Protein AF-A0A1L7CWW8-F1 (afdb_monomer_lite)

Structure (mmCIF, N/CA/C/O backbone):
data_AF-A0A1L7CWW8-F1
#
_entry.id   AF-A0A1L7CWW8-F1
#
loop_
_atom_site.group_PDB
_atom_site.id
_atom_site.type_symbol
_atom_site.label_atom_id
_atom_site.label_alt_id
_atom_site.label_comp_id
_atom_site.label_asym_id
_atom_site.label_entity_id
_atom_site.label_seq_id
_atom_site.pdbx_PDB_ins_code
_atom_site.Cartn_x
_atom_site.Cartn_y
_atom_site.Cartn_z
_atom_site.occupancy
_atom_site.B_iso_or_equiv
_atom_site.auth_seq_id
_atom_site.auth_comp_id
_atom_site.auth_asym_id
_atom_site.auth_atom_id
_atom_site.pdbx_PDB_model_num
ATOM 1 N N . MET A 1 1 ? 17.559 -1.403 -44.575 1.00 41.47 1 MET A N 1
ATOM 2 C CA . MET A 1 1 ? 18.311 -1.985 -43.442 1.00 41.47 1 MET A CA 1
ATOM 3 C C . MET A 1 1 ? 17.628 -1.542 -42.156 1.00 41.47 1 MET A C 1
ATOM 5 O O . MET A 1 1 ? 17.756 -0.383 -41.782 1.00 41.47 1 MET A O 1
ATOM 9 N N . SER A 1 2 ? 16.806 -2.405 -41.557 1.00 43.34 2 SER A N 1
ATOM 10 C CA . SER A 1 2 ? 16.056 -2.077 -40.338 1.00 43.34 2 SER A CA 1
ATOM 11 C C . SER A 1 2 ? 16.981 -2.162 -39.127 1.00 43.34 2 SER A C 1
ATOM 13 O O . SER A 1 2 ? 17.430 -3.242 -38.759 1.00 43.34 2 SER A O 1
ATOM 15 N N . ASN A 1 3 ? 17.284 -1.009 -38.532 1.00 44.66 3 ASN A N 1
ATOM 16 C CA . ASN A 1 3 ? 18.015 -0.890 -37.273 1.00 44.66 3 ASN A CA 1
ATOM 17 C C . ASN A 1 3 ? 17.054 -1.222 -36.116 1.00 44.66 3 ASN A C 1
ATOM 19 O O . ASN A 1 3 ? 16.516 -0.328 -35.459 1.00 44.66 3 ASN A O 1
ATOM 23 N N . GLU A 1 4 ? 16.778 -2.507 -35.890 1.00 44.97 4 GLU A N 1
ATOM 24 C CA . GLU A 1 4 ? 16.086 -2.940 -34.675 1.00 44.97 4 GLU A CA 1
ATOM 25 C C . GLU A 1 4 ? 17.045 -2.776 -33.495 1.00 44.97 4 GLU A C 1
ATOM 27 O O . GLU A 1 4 ? 17.948 -3.581 -33.273 1.00 44.97 4 GLU A O 1
ATOM 32 N N . ARG A 1 5 ? 16.878 -1.689 -32.732 1.00 51.41 5 ARG A N 1
ATOM 33 C CA . ARG A 1 5 ? 17.533 -1.579 -31.427 1.00 51.41 5 ARG A CA 1
ATOM 34 C C . ARG A 1 5 ? 17.053 -2.759 -30.577 1.00 51.41 5 ARG A C 1
ATOM 36 O O . ARG A 1 5 ? 15.836 -2.928 -30.458 1.00 51.41 5 ARG A O 1
ATOM 43 N N . PRO A 1 6 ? 17.954 -3.552 -29.976 1.00 50.34 6 PRO A N 1
ATOM 44 C CA . PRO A 1 6 ? 17.538 -4.638 -29.109 1.00 50.34 6 PRO A CA 1
ATOM 45 C C . PRO A 1 6 ? 16.691 -4.063 -27.973 1.00 50.34 6 PRO A C 1
ATOM 47 O O . PRO A 1 6 ? 17.094 -3.110 -27.303 1.00 50.34 6 PRO A O 1
A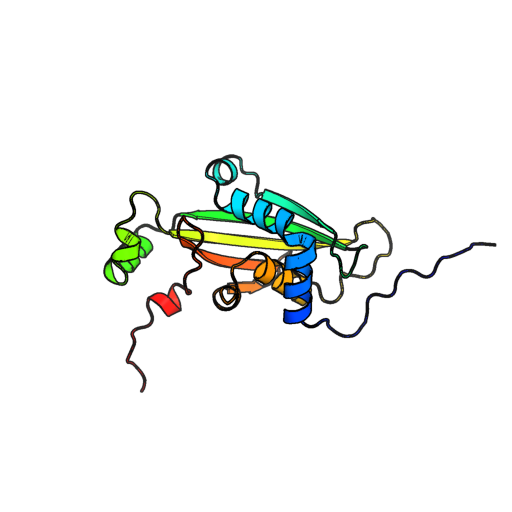TOM 50 N N . LEU A 1 7 ? 15.490 -4.620 -27.798 1.00 53.62 7 LEU A N 1
ATOM 51 C CA . LEU A 1 7 ? 14.619 -4.281 -26.678 1.00 53.62 7 LEU A CA 1
ATOM 52 C C . LEU A 1 7 ? 15.410 -4.461 -25.371 1.00 53.62 7 LEU A C 1
ATOM 54 O O . LEU A 1 7 ? 16.118 -5.468 -25.238 1.00 53.62 7 LEU A O 1
ATOM 58 N N . PRO A 1 8 ? 15.316 -3.519 -24.415 1.00 52.84 8 PRO A N 1
ATOM 59 C CA . PRO A 1 8 ? 15.970 -3.672 -23.124 1.00 52.84 8 PRO A CA 1
ATOM 60 C C . PRO A 1 8 ? 15.521 -4.994 -22.492 1.00 52.84 8 PRO A C 1
ATOM 62 O O . PRO A 1 8 ? 14.328 -5.268 -22.346 1.00 52.84 8 PRO A O 1
ATOM 65 N N . ARG A 1 9 ? 16.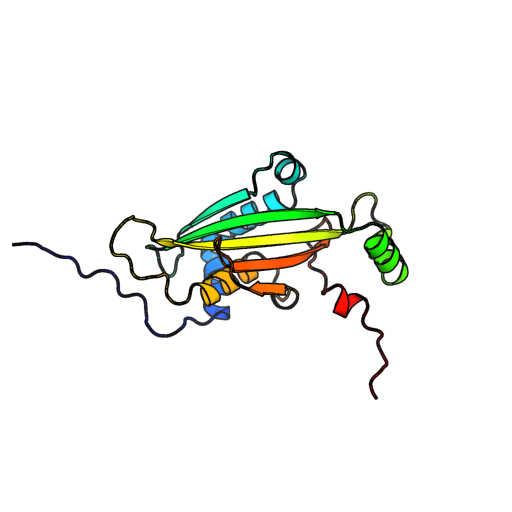491 -5.864 -22.193 1.00 58.50 9 ARG A N 1
ATOM 66 C CA . ARG A 1 9 ? 16.238 -7.160 -21.563 1.00 58.50 9 ARG A CA 1
ATOM 67 C C . ARG A 1 9 ? 15.976 -6.921 -20.083 1.00 58.50 9 ARG A C 1
ATOM 69 O O . ARG A 1 9 ? 16.901 -6.594 -19.348 1.00 58.50 9 ARG A O 1
ATOM 76 N N . ILE A 1 10 ? 14.734 -7.128 -19.653 1.00 59.38 10 ILE A N 1
ATOM 77 C CA . ILE A 1 10 ? 14.405 -7.211 -18.228 1.00 59.38 10 ILE A CA 1
ATOM 78 C C . ILE A 1 10 ? 15.258 -8.341 -17.622 1.00 59.38 10 ILE A C 1
ATOM 80 O O . ILE A 1 10 ? 15.245 -9.452 -18.172 1.00 59.38 10 ILE A O 1
ATOM 84 N N . PRO A 1 11 ? 16.016 -8.095 -16.536 1.00 60.50 11 PRO A N 1
ATOM 85 C CA . PRO A 1 11 ? 16.805 -9.138 -15.892 1.00 60.50 11 PRO A CA 1
ATOM 86 C C . PRO A 1 11 ? 15.905 -10.312 -15.480 1.00 60.50 11 PRO A C 1
ATOM 88 O O . PRO A 1 11 ? 14.827 -10.130 -14.912 1.00 60.50 11 PRO A O 1
ATOM 91 N N . ARG A 1 12 ? 16.341 -11.534 -15.819 1.00 63.16 12 ARG A N 1
ATOM 92 C CA . ARG A 1 12 ? 15.603 -12.777 -15.530 1.00 63.16 12 ARG A CA 1
ATOM 93 C C . ARG A 1 12 ? 15.674 -13.181 -14.059 1.00 63.16 12 ARG A C 1
ATOM 95 O O . ARG A 1 12 ? 14.802 -13.909 -13.603 1.00 63.16 12 ARG A O 1
ATOM 102 N N . THR A 1 13 ? 16.690 -12.719 -13.336 1.00 71.69 13 THR A N 1
ATOM 103 C CA . THR A 1 13 ? 16.811 -12.936 -11.894 1.00 71.69 13 THR A CA 1
ATOM 104 C C . THR A 1 13 ? 15.780 -12.070 -11.168 1.00 71.69 13 THR A C 1
ATOM 106 O O . THR A 1 13 ? 15.658 -10.888 -11.509 1.00 71.69 13 THR A O 1
ATOM 109 N N . PRO A 1 14 ? 15.028 -12.623 -10.200 1.00 76.69 14 PRO A N 1
ATOM 110 C CA . PRO A 1 14 ? 14.133 -11.822 -9.383 1.00 76.69 14 PRO A CA 1
ATOM 111 C C . PRO A 1 14 ? 14.945 -10.749 -8.650 1.00 76.69 14 PRO A C 1
ATOM 113 O O . PRO A 1 14 ? 15.954 -11.083 -8.028 1.00 76.69 14 PRO A O 1
ATOM 116 N N . PRO A 1 15 ? 14.550 -9.470 -8.744 1.00 82.69 15 PRO A N 1
ATOM 117 C CA . PRO A 1 15 ? 15.188 -8.428 -7.960 1.00 82.69 15 PRO A CA 1
ATOM 118 C C . PRO A 1 15 ? 14.889 -8.646 -6.475 1.00 82.69 15 PRO A C 1
ATOM 120 O O . PRO A 1 15 ? 13.826 -9.164 -6.121 1.00 82.69 15 PRO A O 1
ATOM 123 N N . ASP A 1 16 ? 15.815 -8.238 -5.615 1.00 90.38 16 ASP A N 1
ATOM 124 C CA . ASP A 1 16 ? 15.590 -8.265 -4.178 1.00 90.38 16 ASP A CA 1
ATOM 125 C C . ASP A 1 16 ? 14.566 -7.190 -3.766 1.00 90.38 16 ASP A C 1
ATOM 127 O O . ASP A 1 16 ? 14.561 -6.065 -4.279 1.00 90.38 16 ASP A O 1
ATOM 131 N N . VAL A 1 17 ? 13.651 -7.549 -2.860 1.00 90.50 17 VAL A N 1
ATOM 132 C CA . VAL A 1 17 ? 12.572 -6.649 -2.425 1.00 90.50 17 VAL A CA 1
ATOM 133 C C . VAL A 1 17 ? 13.130 -5.489 -1.601 1.00 90.50 17 VAL A C 1
ATOM 135 O O . VAL A 1 17 ? 12.631 -4.371 -1.740 1.00 90.50 17 VAL A O 1
ATOM 138 N N . ALA A 1 18 ? 14.133 -5.720 -0.751 1.00 91.00 18 ALA A N 1
ATOM 139 C CA . ALA A 1 18 ? 14.705 -4.685 0.104 1.00 91.00 18 ALA A CA 1
ATOM 140 C C . ALA A 1 18 ? 15.522 -3.680 -0.719 1.00 91.00 18 ALA A C 1
ATOM 142 O O . ALA A 1 18 ? 15.365 -2.468 -0.529 1.00 91.00 18 ALA A O 1
ATOM 143 N N . ASP A 1 19 ? 16.291 -4.163 -1.695 1.00 94.06 19 ASP A N 1
ATOM 144 C CA . ASP A 1 19 ? 17.017 -3.310 -2.641 1.00 94.06 19 ASP A CA 1
ATOM 145 C C . ASP A 1 19 ? 16.054 -2.437 -3.455 1.00 94.06 19 ASP A C 1
ATOM 147 O O . ASP A 1 19 ? 16.208 -1.213 -3.518 1.00 94.06 19 ASP A O 1
ATOM 151 N N . LEU A 1 20 ? 14.996 -3.032 -4.025 1.00 94.62 20 LEU A N 1
ATOM 152 C CA . LEU A 1 20 ? 13.975 -2.269 -4.750 1.00 94.62 20 LEU A CA 1
ATOM 153 C C . LEU A 1 20 ? 13.234 -1.278 -3.854 1.00 94.62 20 LEU A C 1
ATOM 155 O O . LEU A 1 20 ? 12.940 -0.168 -4.289 1.00 94.62 20 LEU A O 1
ATOM 159 N N . THR A 1 21 ? 12.935 -1.655 -2.611 1.00 95.44 21 THR A N 1
ATOM 160 C CA . THR A 1 21 ? 12.269 -0.768 -1.648 1.00 95.44 21 THR A CA 1
ATOM 161 C C . THR A 1 21 ? 13.121 0.466 -1.378 1.00 95.44 21 THR A C 1
ATOM 163 O O . THR A 1 21 ? 12.607 1.584 -1.412 1.00 95.44 21 THR A O 1
ATOM 166 N N . SER A 1 22 ? 14.421 0.275 -1.143 1.00 94.75 22 SER A N 1
ATOM 167 C CA . SER A 1 22 ? 15.369 1.371 -0.921 1.00 94.75 22 SER A CA 1
ATOM 168 C C . SER A 1 22 ? 15.435 2.291 -2.138 1.00 94.75 22 SER A C 1
ATOM 170 O O . SER A 1 22 ? 15.248 3.500 -2.009 1.00 94.75 22 SER A O 1
ATOM 172 N N . ARG A 1 23 ? 15.562 1.706 -3.332 1.00 95.44 23 ARG A N 1
ATOM 173 C CA . ARG A 1 23 ? 15.596 2.450 -4.592 1.00 95.44 23 ARG A CA 1
ATOM 174 C C . ARG A 1 23 ? 14.316 3.246 -4.856 1.00 95.44 23 ARG A C 1
ATOM 176 O O . ARG A 1 23 ? 14.370 4.404 -5.254 1.00 95.44 23 ARG A O 1
ATOM 183 N N . TYR A 1 24 ? 13.146 2.657 -4.616 1.00 95.94 24 TYR A N 1
ATOM 184 C CA . TYR A 1 24 ? 11.868 3.350 -4.795 1.00 95.94 24 TYR A CA 1
ATOM 185 C C . TYR A 1 24 ? 11.656 4.461 -3.765 1.00 95.94 24 TYR A C 1
ATOM 187 O O . TYR A 1 24 ? 11.050 5.474 -4.100 1.00 95.94 24 TYR A O 1
ATOM 195 N N . ARG A 1 25 ? 12.164 4.325 -2.534 1.00 94.88 25 ARG A N 1
ATOM 196 C CA . ARG A 1 25 ? 12.141 5.430 -1.561 1.00 94.88 25 ARG A CA 1
ATOM 197 C C . ARG A 1 25 ? 12.978 6.613 -2.025 1.00 94.88 25 ARG A C 1
ATOM 199 O O . ARG A 1 25 ? 12.533 7.747 -1.885 1.00 94.88 25 ARG A O 1
ATOM 206 N N . GLU A 1 26 ? 14.159 6.344 -2.567 1.00 95.94 26 GLU A N 1
ATOM 207 C CA . GLU A 1 26 ? 15.073 7.377 -3.049 1.00 95.94 26 GLU A CA 1
ATOM 208 C C . GLU A 1 26 ? 14.523 8.079 -4.297 1.00 95.94 26 GLU A C 1
ATOM 210 O O . GLU A 1 26 ? 14.406 9.301 -4.324 1.00 95.94 26 GLU A O 1
ATOM 215 N N . GLU A 1 27 ? 14.118 7.310 -5.308 1.00 96.50 27 GLU A N 1
ATOM 216 C CA . GLU A 1 27 ? 13.772 7.860 -6.622 1.00 96.50 27 GLU A CA 1
ATOM 217 C C . GLU A 1 27 ? 12.289 8.245 -6.764 1.00 96.50 27 GLU A C 1
ATOM 219 O O . GLU A 1 27 ? 11.963 9.136 -7.545 1.00 96.50 27 GLU A O 1
ATOM 224 N N . LEU A 1 28 ? 11.377 7.604 -6.020 1.00 94.62 28 LEU A N 1
ATOM 225 C CA . LEU A 1 28 ? 9.924 7.848 -6.089 1.00 94.62 28 LEU A CA 1
ATOM 226 C C . LEU A 1 28 ? 9.344 8.419 -4.786 1.00 94.62 28 LEU A C 1
ATOM 228 O O . LEU A 1 28 ? 8.125 8.560 -4.670 1.00 94.62 28 LEU A O 1
ATOM 232 N N . GLY A 1 29 ? 10.177 8.740 -3.791 1.00 90.75 29 GLY A N 1
ATOM 233 C CA . GLY A 1 29 ? 9.727 9.089 -2.441 1.00 90.75 29 GLY A CA 1
ATOM 234 C C . GLY A 1 29 ? 8.698 10.220 -2.399 1.00 90.75 29 GLY A C 1
ATOM 235 O O . GLY A 1 29 ? 7.706 10.123 -1.676 1.00 90.75 29 GLY A O 1
ATOM 236 N N . HIS A 1 30 ? 8.877 11.261 -3.218 1.00 89.69 30 HIS A N 1
ATOM 237 C CA . HIS A 1 30 ? 7.930 12.376 -3.289 1.00 89.69 30 HIS A CA 1
ATOM 238 C C . HIS A 1 30 ? 6.569 11.954 -3.864 1.00 89.69 30 HIS A C 1
ATOM 240 O O . HIS A 1 30 ? 5.526 12.250 -3.276 1.00 89.69 30 HIS A O 1
ATOM 246 N N . ASP A 1 31 ? 6.567 11.208 -4.970 1.00 89.75 31 ASP A N 1
ATOM 247 C CA . ASP A 1 31 ? 5.337 10.739 -5.610 1.00 89.75 31 ASP A CA 1
ATOM 248 C C . ASP A 1 31 ? 4.581 9.733 -4.729 1.00 89.75 31 ASP A C 1
ATOM 250 O O . ASP A 1 31 ? 3.350 9.773 -4.625 1.00 89.75 31 ASP A O 1
ATOM 254 N N . LEU A 1 32 ? 5.313 8.854 -4.040 1.00 89.94 32 LEU A N 1
ATOM 255 C CA . LEU A 1 32 ? 4.749 7.914 -3.073 1.00 89.94 32 LEU A CA 1
ATOM 256 C C . LEU A 1 32 ? 4.179 8.643 -1.850 1.00 89.94 32 LEU A C 1
ATOM 258 O O . LEU A 1 32 ? 3.079 8.311 -1.401 1.00 89.94 32 LEU A O 1
ATOM 262 N N . ALA A 1 33 ? 4.862 9.672 -1.342 1.00 86.25 33 ALA A N 1
ATOM 263 C CA . ALA A 1 33 ? 4.352 10.504 -0.256 1.00 86.25 33 ALA A CA 1
ATOM 264 C C . ALA A 1 33 ? 3.072 11.250 -0.662 1.00 86.25 33 ALA A C 1
ATOM 266 O O . ALA A 1 33 ? 2.131 11.341 0.135 1.00 86.25 33 ALA A O 1
ATOM 267 N N . LEU A 1 34 ? 2.993 11.734 -1.905 1.00 83.62 34 LEU A N 1
ATOM 268 C CA . LEU A 1 34 ? 1.787 12.345 -2.458 1.00 83.62 34 LEU A CA 1
ATOM 269 C C . LEU A 1 34 ? 0.636 11.331 -2.543 1.00 83.62 34 LEU A C 1
ATOM 271 O O . LEU A 1 34 ? -0.457 11.605 -2.038 1.00 83.62 34 LEU A O 1
ATOM 275 N N . ALA A 1 35 ? 0.880 10.142 -3.104 1.00 83.12 35 ALA A N 1
ATOM 276 C CA . ALA A 1 35 ? -0.116 9.072 -3.187 1.00 83.12 35 ALA A CA 1
ATOM 277 C C . ALA A 1 35 ? -0.625 8.653 -1.792 1.00 83.12 35 ALA A C 1
ATOM 279 O O . ALA A 1 35 ? -1.835 8.516 -1.579 1.00 83.12 35 ALA A O 1
ATOM 280 N N . HIS A 1 36 ? 0.280 8.526 -0.817 1.00 81.00 36 HIS A N 1
ATOM 281 C CA . HIS A 1 36 ? -0.050 8.213 0.575 1.00 81.00 36 HIS A CA 1
ATOM 282 C C . HIS A 1 36 ? -0.828 9.343 1.270 1.00 81.00 36 HIS A C 1
ATOM 284 O O . HIS A 1 36 ? -1.742 9.103 2.061 1.00 81.00 36 HIS A O 1
ATOM 290 N N . THR A 1 37 ? -0.512 10.601 0.965 1.00 79.06 37 THR A N 1
ATOM 291 C CA . THR A 1 37 ? -1.224 11.764 1.514 1.00 79.06 37 THR A CA 1
ATOM 292 C C . THR A 1 37 ? -2.648 11.853 0.972 1.00 79.06 37 THR A C 1
ATOM 294 O O . THR A 1 37 ? -3.591 12.040 1.742 1.00 79.06 37 THR A O 1
ATOM 297 N N . LEU A 1 38 ? -2.840 11.620 -0.328 1.00 73.31 38 LEU A N 1
ATOM 298 C CA . LEU A 1 38 ? -4.168 11.579 -0.948 1.00 73.31 38 LEU A CA 1
ATOM 299 C C . LEU A 1 38 ? -5.026 10.422 -0.419 1.00 73.31 38 LEU A C 1
ATOM 301 O O . LEU A 1 38 ? -6.230 10.593 -0.232 1.00 73.31 38 LEU A O 1
ATOM 305 N N . LEU A 1 39 ? -4.402 9.287 -0.091 1.00 73.56 39 LEU A N 1
ATOM 306 C CA . LEU A 1 39 ? -5.040 8.151 0.581 1.00 73.56 39 LEU A CA 1
ATOM 307 C C . LEU A 1 39 ? -5.563 8.503 1.990 1.00 73.56 39 LEU A C 1
ATOM 309 O O . LEU A 1 39 ? -6.573 7.943 2.419 1.00 73.56 39 LEU A O 1
ATOM 313 N N . ARG A 1 40 ? -4.941 9.460 2.690 1.00 72.19 40 ARG A N 1
ATOM 314 C CA . ARG A 1 40 ? -5.384 9.947 4.013 1.00 72.19 40 ARG A CA 1
ATOM 315 C C . ARG A 1 40 ? -6.365 11.126 3.933 1.00 72.19 40 ARG A C 1
ATOM 317 O O . ARG A 1 40 ? -7.082 11.401 4.898 1.00 72.19 40 ARG A O 1
ATOM 324 N N . HIS A 1 41 ? -6.442 11.822 2.797 1.00 70.69 41 HIS A N 1
ATOM 325 C CA . HIS A 1 41 ? -7.189 13.073 2.699 1.00 70.69 41 HIS A CA 1
ATOM 326 C C . HIS A 1 41 ? -8.719 12.866 2.558 1.00 70.69 41 HIS A C 1
ATOM 328 O O . HIS A 1 41 ? -9.177 12.093 1.708 1.00 70.69 41 HIS A O 1
ATOM 334 N N . PRO A 1 42 ? -9.567 13.605 3.309 1.00 64.94 42 PRO A N 1
ATOM 335 C CA . PRO A 1 42 ? -11.026 13.488 3.233 1.00 64.94 42 PRO A CA 1
ATOM 336 C C . PRO A 1 42 ? -11.622 13.705 1.838 1.00 64.94 42 PRO A C 1
ATOM 338 O O . PRO A 1 42 ? -12.616 13.062 1.503 1.00 64.94 42 PRO A O 1
ATOM 341 N N . ALA A 1 43 ? -11.021 14.586 1.034 1.00 61.34 43 ALA A N 1
ATOM 342 C CA . ALA A 1 43 ? -11.477 14.866 -0.328 1.00 61.34 43 ALA A CA 1
ATOM 343 C C . ALA A 1 43 ? -11.195 13.704 -1.298 1.00 61.34 43 ALA A C 1
ATOM 345 O O . ALA A 1 43 ? -12.034 13.423 -2.152 1.00 61.34 43 ALA A O 1
ATOM 346 N N . GLY A 1 44 ? -10.089 12.967 -1.109 1.00 58.53 44 GLY A N 1
ATOM 347 C CA . GLY A 1 44 ? -9.796 11.755 -1.883 1.00 58.53 44 GLY A CA 1
ATOM 348 C C . GLY A 1 44 ? -10.852 10.666 -1.664 1.00 58.53 44 GLY A C 1
ATOM 349 O O . GLY A 1 44 ? -11.259 9.990 -2.602 1.00 58.53 44 GLY A O 1
ATOM 350 N N . ARG A 1 45 ? -11.401 10.574 -0.442 1.00 59.41 45 ARG A N 1
ATOM 351 C CA . ARG A 1 45 ? -12.494 9.641 -0.109 1.00 59.41 45 ARG A CA 1
ATOM 352 C C . ARG A 1 45 ? -13.824 9.994 -0.783 1.00 59.41 45 ARG A C 1
ATOM 354 O O . ARG A 1 45 ? -14.576 9.093 -1.140 1.00 59.41 45 ARG A O 1
ATOM 361 N N . ARG A 1 46 ? -14.141 11.288 -0.919 1.00 54.66 46 ARG A N 1
ATOM 362 C CA . ARG A 1 46 ? -15.447 11.771 -1.416 1.00 54.66 46 ARG A CA 1
ATOM 363 C C . ARG A 1 46 ? -15.552 11.808 -2.935 1.00 54.66 46 ARG A C 1
ATOM 365 O O . ARG A 1 46 ? -16.646 11.646 -3.457 1.00 54.66 46 ARG A O 1
ATOM 372 N N . ALA A 1 47 ? -14.443 12.002 -3.639 1.00 50.22 47 ALA A N 1
ATOM 373 C CA . ALA A 1 47 ? -14.479 12.181 -5.085 1.00 50.22 47 ALA A CA 1
ATOM 374 C C . ALA A 1 47 ? -14.760 10.886 -5.873 1.00 50.22 47 ALA A C 1
ATOM 376 O O . ALA A 1 47 ? -14.837 10.938 -7.095 1.00 50.22 47 ALA A O 1
ATOM 377 N N . GLY A 1 48 ? -14.822 9.705 -5.235 1.00 49.47 48 GLY A N 1
ATOM 378 C CA . GLY A 1 48 ? -14.889 8.413 -5.948 1.00 49.47 48 GLY A CA 1
ATOM 379 C C . GLY A 1 48 ? -13.655 8.128 -6.825 1.00 49.47 48 GLY A C 1
ATOM 380 O O . GLY A 1 48 ? -13.523 7.053 -7.413 1.00 49.47 48 GLY A O 1
ATOM 381 N N . LEU A 1 49 ? -12.723 9.079 -6.872 1.00 51.22 49 LEU A N 1
ATOM 382 C CA . LEU A 1 49 ? -11.388 8.959 -7.402 1.00 51.22 49 LEU A CA 1
ATOM 383 C C . LEU A 1 49 ? -10.615 8.104 -6.406 1.00 51.22 49 LEU A C 1
ATOM 385 O O . LEU A 1 49 ? -9.975 8.615 -5.494 1.00 51.22 49 LEU A O 1
ATOM 389 N N . ALA A 1 50 ? -10.665 6.783 -6.585 1.00 54.69 50 ALA A N 1
ATOM 390 C CA . ALA A 1 50 ? -9.527 5.963 -6.190 1.00 54.69 50 ALA A CA 1
ATOM 391 C C . ALA A 1 50 ? -8.294 6.691 -6.738 1.00 54.69 50 ALA A C 1
ATOM 393 O O . ALA A 1 50 ? -8.222 6.849 -7.958 1.00 54.69 50 ALA A O 1
ATOM 394 N N . GLY A 1 51 ? -7.430 7.235 -5.875 1.00 60.41 51 GLY A N 1
ATOM 395 C CA . GLY A 1 51 ? -6.315 8.078 -6.301 1.00 60.41 51 GLY A CA 1
ATOM 396 C C . GLY A 1 51 ? -5.475 7.268 -7.273 1.00 60.41 51 GLY A C 1
ATOM 397 O O . GLY A 1 51 ? -4.849 6.291 -6.867 1.00 60.41 51 GLY A O 1
ATOM 398 N N . ARG A 1 52 ? -5.592 7.575 -8.568 1.00 73.19 52 ARG A N 1
ATOM 399 C CA . ARG A 1 52 ? -4.896 6.862 -9.635 1.00 73.19 52 ARG A CA 1
ATOM 400 C C . ARG A 1 52 ? -3.589 7.589 -9.853 1.00 73.19 52 ARG A C 1
ATOM 402 O O . ARG A 1 52 ? -3.593 8.677 -10.420 1.00 73.19 52 ARG A O 1
ATOM 409 N N . HIS A 1 53 ? -2.505 6.983 -9.393 1.00 84.31 53 HIS A N 1
ATOM 410 C CA . HIS A 1 53 ? -1.163 7.526 -9.558 1.00 84.31 53 HIS A CA 1
ATOM 411 C C . HIS A 1 53 ? -0.367 6.573 -10.430 1.00 84.31 53 HIS A C 1
ATOM 413 O O . HIS A 1 53 ? -0.159 5.423 -10.054 1.00 84.31 53 HIS A O 1
ATOM 419 N N . ASP A 1 54 ? 0.012 7.043 -11.614 1.00 89.69 54 ASP A N 1
ATOM 420 C CA . ASP A 1 54 ? 0.863 6.294 -12.527 1.00 89.69 54 ASP A CA 1
ATOM 421 C C . ASP A 1 54 ? 2.313 6.731 -12.282 1.00 89.69 54 ASP A C 1
ATOM 423 O O . ASP A 1 54 ? 2.632 7.909 -12.407 1.00 89.69 54 ASP A O 1
ATOM 427 N N . LEU A 1 55 ? 3.174 5.776 -11.938 1.00 91.44 55 LEU A N 1
ATOM 428 C CA . LEU A 1 55 ? 4.598 5.967 -11.673 1.00 91.44 55 LEU A CA 1
ATOM 429 C C . LEU A 1 55 ? 5.404 5.144 -12.672 1.00 91.44 55 LEU A C 1
ATOM 431 O O . LEU A 1 55 ? 5.071 3.986 -12.930 1.00 91.44 55 LEU A O 1
ATOM 435 N N . VAL A 1 56 ? 6.464 5.718 -13.232 1.00 92.44 56 VAL A N 1
ATOM 436 C CA . VAL A 1 56 ? 7.430 4.954 -14.034 1.00 92.44 56 VAL A CA 1
ATOM 437 C C . VAL A 1 56 ? 8.398 4.268 -13.080 1.00 92.44 56 VAL A C 1
ATOM 439 O O . VAL A 1 56 ? 8.869 4.898 -12.140 1.00 92.44 56 VAL A O 1
ATOM 442 N N . LEU A 1 57 ? 8.682 2.985 -13.304 1.00 92.06 57 LEU A N 1
ATOM 443 C CA . LEU A 1 57 ? 9.546 2.222 -12.404 1.00 92.06 57 LEU A CA 1
ATOM 444 C C . LEU A 1 57 ? 11.025 2.497 -12.716 1.00 92.06 57 LEU A C 1
ATOM 446 O O . LEU A 1 57 ? 11.445 2.253 -13.847 1.00 92.06 57 LEU A O 1
ATOM 450 N N . PRO A 1 58 ? 11.833 2.964 -11.747 1.00 91.31 58 PRO A N 1
ATOM 451 C CA . PRO A 1 58 ? 13.246 3.264 -11.973 1.00 91.31 58 PRO A CA 1
ATOM 452 C C . PRO A 1 58 ? 14.085 2.078 -12.455 1.00 91.31 58 PRO A C 1
ATOM 454 O O . PRO A 1 58 ? 15.027 2.232 -13.232 1.00 91.31 58 PRO A O 1
ATOM 457 N N . ASP A 1 59 ? 13.753 0.872 -11.994 1.00 90.44 59 ASP A N 1
ATOM 458 C CA . ASP A 1 59 ? 14.434 -0.368 -12.369 1.00 90.44 59 ASP A CA 1
ATOM 459 C C . ASP A 1 59 ? 13.946 -0.954 -13.702 1.00 90.44 59 ASP A C 1
ATOM 461 O O . ASP A 1 59 ? 14.613 -1.818 -14.268 1.00 90.44 59 ASP A O 1
ATOM 465 N N . ALA A 1 60 ? 12.802 -0.484 -14.203 1.00 88.25 60 ALA A N 1
ATOM 466 C CA . ALA A 1 60 ? 12.202 -0.918 -15.460 1.00 88.25 60 ALA A CA 1
ATOM 467 C C . ALA A 1 60 ? 11.432 0.259 -16.106 1.00 88.25 60 ALA A C 1
ATOM 469 O O . ALA A 1 60 ? 10.203 0.335 -15.997 1.00 88.25 60 ALA A O 1
ATOM 470 N N . PRO A 1 61 ? 12.128 1.208 -16.769 1.00 87.62 61 PRO A N 1
ATOM 471 C CA . PRO A 1 61 ? 11.521 2.435 -17.310 1.00 87.62 61 PRO A CA 1
ATOM 472 C C . PRO A 1 61 ? 10.440 2.210 -18.384 1.00 87.62 61 PRO A C 1
ATOM 474 O O . PRO A 1 61 ? 9.667 3.115 -18.729 1.00 87.62 61 PRO A O 1
ATOM 477 N N . GLU A 1 62 ? 10.388 1.006 -18.947 1.00 86.44 62 GLU A N 1
ATOM 478 C CA . GLU A 1 62 ? 9.352 0.516 -19.849 1.00 86.44 62 GLU A CA 1
ATOM 479 C C . GLU A 1 62 ? 8.056 0.104 -19.139 1.00 86.44 62 GLU A C 1
ATOM 481 O O . GLU A 1 62 ? 7.048 -0.111 -19.815 1.00 86.44 62 GLU A O 1
ATOM 486 N N . LEU A 1 63 ? 8.054 0.015 -17.808 1.00 90.00 63 LEU A N 1
ATOM 487 C CA . LEU A 1 63 ? 6.897 -0.321 -16.987 1.00 90.00 63 LEU A CA 1
ATOM 488 C C . LEU A 1 63 ? 6.339 0.914 -16.273 1.00 90.00 63 LEU A C 1
ATOM 490 O O . LEU A 1 63 ? 7.056 1.827 -15.863 1.00 90.00 63 LEU A O 1
ATOM 494 N N . VAL A 1 64 ? 5.021 0.909 -16.101 1.00 91.69 64 VAL A N 1
ATOM 495 C CA . VAL A 1 64 ? 4.278 1.875 -15.294 1.00 91.69 64 VAL A CA 1
ATOM 496 C C . VAL A 1 64 ? 3.528 1.117 -14.208 1.00 91.69 64 VAL A C 1
ATOM 498 O O . VAL A 1 64 ? 2.789 0.175 -14.510 1.00 91.69 64 VAL A O 1
ATOM 501 N N . ALA A 1 65 ? 3.682 1.547 -12.958 1.00 92.81 65 ALA A N 1
ATOM 502 C CA . ALA A 1 65 ? 2.835 1.132 -11.853 1.00 92.81 65 ALA A CA 1
ATOM 503 C C . ALA A 1 65 ? 1.692 2.125 -11.675 1.00 92.81 65 ALA A C 1
ATOM 505 O O . ALA A 1 65 ? 1.908 3.306 -11.431 1.00 92.81 65 ALA A O 1
ATOM 506 N N . ARG A 1 66 ? 0.463 1.631 -11.777 1.00 91.56 66 ARG A N 1
ATOM 507 C CA . ARG A 1 66 ? -0.746 2.356 -11.414 1.00 91.56 66 ARG A CA 1
ATOM 508 C C . ARG A 1 66 ? -1.138 1.984 -9.996 1.00 91.56 66 ARG A C 1
ATOM 510 O O . ARG A 1 66 ? -1.525 0.846 -9.738 1.00 91.56 66 ARG A O 1
ATOM 517 N N . LEU A 1 67 ? -1.085 2.961 -9.109 1.00 90.19 67 LEU A N 1
ATOM 518 C CA . LEU A 1 67 ? -1.561 2.868 -7.740 1.00 90.19 67 LEU A CA 1
ATOM 519 C C . LEU A 1 67 ? -3.041 3.236 -7.696 1.00 90.19 67 LEU A C 1
ATOM 521 O O . LEU A 1 67 ? -3.473 4.170 -8.368 1.00 90.19 67 LEU A O 1
ATOM 525 N N . ARG A 1 68 ? -3.827 2.493 -6.922 1.00 86.38 68 ARG A N 1
ATOM 526 C CA . ARG A 1 68 ? -5.241 2.762 -6.655 1.00 86.38 68 ARG A CA 1
ATOM 527 C C . ARG A 1 68 ? -5.469 2.717 -5.162 1.00 86.38 68 ARG A C 1
ATOM 529 O O . ARG A 1 68 ? -5.454 1.644 -4.571 1.00 86.38 68 ARG A O 1
ATOM 536 N N . THR A 1 69 ? -5.707 3.872 -4.572 1.00 82.25 69 THR A N 1
ATOM 537 C CA . THR A 1 69 ? -5.856 4.002 -3.126 1.00 82.25 69 THR A CA 1
ATOM 538 C C . THR A 1 69 ? -7.323 4.014 -2.707 1.00 82.25 69 THR A C 1
ATOM 540 O O . THR A 1 69 ? -8.180 4.584 -3.388 1.00 82.25 69 THR A O 1
ATOM 543 N N . ARG A 1 70 ? -7.624 3.388 -1.569 1.00 81.62 70 ARG A N 1
ATOM 544 C CA . ARG A 1 70 ? -8.923 3.449 -0.895 1.00 81.62 70 ARG A CA 1
ATOM 545 C C . ARG A 1 70 ? -8.706 3.490 0.615 1.00 81.62 70 ARG A C 1
ATOM 547 O O . ARG A 1 70 ? -7.840 2.807 1.144 1.00 81.62 70 ARG A O 1
ATOM 554 N N . ALA A 1 71 ? -9.514 4.285 1.307 1.00 81.81 71 ALA A N 1
ATOM 555 C CA . ALA A 1 71 ? -9.545 4.325 2.763 1.00 81.81 71 ALA A CA 1
ATOM 556 C C . ALA A 1 71 ? -10.997 4.323 3.240 1.00 81.81 71 ALA A C 1
ATOM 558 O O . ALA A 1 71 ? -11.828 5.064 2.705 1.00 81.81 71 ALA A O 1
ATOM 559 N N . ALA A 1 72 ? -11.303 3.504 4.239 1.00 81.00 72 ALA A N 1
ATOM 560 C CA . ALA A 1 72 ? -12.633 3.400 4.822 1.00 81.00 72 ALA A CA 1
ATOM 561 C C . ALA A 1 72 ? -12.564 3.454 6.354 1.00 81.00 72 ALA A C 1
ATOM 563 O O . ALA A 1 72 ? -11.621 2.923 6.943 1.00 81.00 72 ALA A O 1
ATOM 564 N N . PRO A 1 73 ? -13.556 4.070 7.019 1.00 80.19 73 PRO A N 1
ATOM 565 C CA . PRO A 1 73 ? -13.708 3.932 8.460 1.00 80.19 73 PRO A CA 1
ATOM 566 C C . PRO A 1 73 ? -13.878 2.465 8.850 1.00 80.19 73 PRO A C 1
ATOM 568 O O . PRO A 1 73 ? -14.531 1.697 8.138 1.00 80.19 73 PRO A O 1
ATOM 571 N N . LEU A 1 74 ? -13.333 2.090 10.005 1.00 78.31 74 LEU A N 1
ATOM 572 C CA . LEU A 1 74 ? -13.605 0.777 10.570 1.00 78.31 74 LEU A CA 1
ATOM 573 C C . LEU A 1 74 ? -15.068 0.656 11.037 1.00 78.31 74 LEU A C 1
ATOM 575 O O . LEU A 1 74 ? -15.658 1.637 11.500 1.00 78.31 74 LEU A O 1
ATOM 579 N N . PRO A 1 75 ? -15.659 -0.552 10.972 1.00 80.69 75 PRO A N 1
ATOM 580 C CA . PRO A 1 75 ? -16.946 -0.838 11.594 1.00 80.69 75 PRO A CA 1
ATOM 581 C C . PRO A 1 75 ? -16.972 -0.436 13.076 1.00 80.69 75 PRO A C 1
ATOM 583 O O . PRO A 1 75 ? -16.030 -0.726 13.815 1.00 80.69 75 PRO A O 1
ATOM 586 N N . ARG A 1 76 ? -18.083 0.157 13.542 1.00 78.12 76 ARG A N 1
ATOM 587 C CA . ARG A 1 76 ? -18.244 0.609 14.943 1.00 78.12 76 ARG A CA 1
ATOM 588 C C . ARG A 1 76 ? -17.946 -0.486 15.971 1.00 78.12 76 ARG A C 1
ATOM 590 O O . ARG A 1 76 ? -17.341 -0.202 16.996 1.00 78.12 76 ARG A O 1
ATOM 597 N N . ALA A 1 77 ? -18.327 -1.732 15.688 1.00 79.56 77 ALA A N 1
ATOM 598 C CA . ALA A 1 77 ? -18.051 -2.865 16.571 1.00 79.56 77 ALA A CA 1
ATOM 599 C C . ALA A 1 77 ? -16.542 -3.128 16.745 1.00 79.56 77 ALA A C 1
ATOM 601 O O . ALA A 1 77 ? -16.090 -3.405 17.855 1.00 79.56 77 ALA A O 1
ATOM 602 N N . LEU A 1 78 ? -15.758 -2.993 15.667 1.00 78.19 78 LEU A N 1
ATOM 603 C CA . LEU A 1 78 ? -14.301 -3.134 15.711 1.00 78.19 78 LEU A CA 1
ATOM 604 C C . LEU A 1 78 ? -13.648 -1.944 16.410 1.00 78.19 78 LEU A C 1
ATOM 606 O O . LEU A 1 78 ? -12.760 -2.160 17.225 1.00 78.19 78 LEU A O 1
ATOM 610 N N . LEU A 1 79 ? -14.130 -0.722 16.168 1.00 77.06 79 LEU A N 1
ATOM 611 C CA . LEU A 1 79 ? -13.665 0.467 16.891 1.00 77.06 79 LEU A CA 1
ATOM 612 C C . LEU A 1 79 ? -13.934 0.359 18.395 1.00 77.06 79 LEU A C 1
ATOM 614 O O . LEU A 1 79 ? -13.042 0.619 19.190 1.00 77.06 79 LEU A O 1
ATOM 618 N N . GLY A 1 80 ? -15.124 -0.093 18.798 1.00 76.94 80 GLY A N 1
ATOM 619 C CA . GLY A 1 80 ? -15.451 -0.298 20.209 1.00 76.94 80 GLY A CA 1
ATOM 620 C C . GLY A 1 80 ? -14.613 -1.399 20.863 1.00 76.94 80 GLY A C 1
ATOM 621 O O . GLY A 1 80 ? -14.278 -1.299 22.039 1.00 76.94 80 GLY A O 1
ATOM 622 N N . ARG A 1 81 ? -14.245 -2.448 20.116 1.00 79.56 81 ARG A N 1
ATOM 623 C CA . ARG A 1 81 ? -13.319 -3.478 20.604 1.00 79.56 81 ARG A CA 1
ATOM 624 C C . ARG A 1 81 ? -11.895 -2.933 20.724 1.00 79.56 81 ARG A C 1
ATOM 626 O O . ARG A 1 81 ? -11.278 -3.136 21.762 1.00 79.56 81 ARG A O 1
ATOM 633 N N . LEU A 1 82 ? -11.418 -2.206 19.714 1.00 76.62 82 LEU A N 1
ATOM 634 C CA . LEU A 1 82 ? -10.121 -1.529 19.729 1.00 76.62 82 LEU A CA 1
ATOM 635 C C . LEU A 1 82 ? -10.020 -0.571 20.920 1.00 76.62 82 LEU A C 1
ATOM 637 O O . LEU A 1 82 ? -9.060 -0.650 21.663 1.00 76.62 82 LEU A O 1
ATOM 641 N N . ALA A 1 83 ? -11.053 0.235 21.171 1.00 76.00 83 ALA A N 1
ATOM 642 C CA . ALA A 1 83 ? -11.102 1.174 22.290 1.00 76.00 83 ALA A CA 1
ATOM 643 C C . ALA A 1 83 ? -10.962 0.517 23.667 1.00 76.00 83 ALA A C 1
ATOM 645 O O . ALA A 1 83 ? -10.463 1.139 24.598 1.00 76.00 83 ALA A O 1
ATOM 646 N N . ARG A 1 84 ? -11.407 -0.736 23.809 1.00 77.56 84 ARG A N 1
ATOM 647 C CA . ARG A 1 84 ? -11.264 -1.488 25.062 1.00 77.56 84 ARG A CA 1
ATOM 648 C C . ARG A 1 84 ? -9.874 -2.089 25.241 1.00 77.56 84 ARG A C 1
ATOM 650 O O . ARG A 1 84 ? -9.433 -2.210 26.375 1.00 77.56 84 ARG A O 1
ATOM 657 N N . HIS A 1 85 ? -9.225 -2.497 24.153 1.00 74.69 85 HIS A N 1
ATOM 658 C CA . HIS A 1 85 ? -7.882 -3.083 24.204 1.00 74.69 85 HIS A CA 1
ATOM 659 C C . HIS A 1 85 ? -6.782 -2.015 24.201 1.00 74.69 85 HIS A C 1
ATOM 661 O O . HIS A 1 85 ? -5.785 -2.172 24.888 1.00 74.69 85 HIS A O 1
ATOM 667 N N . GLU A 1 86 ? -6.998 -0.922 23.473 1.00 73.50 86 GLU A N 1
ATOM 668 C CA . GLU A 1 86 ? -6.050 0.167 23.239 1.00 73.50 86 GLU A CA 1
ATOM 669 C C . GLU A 1 86 ? -6.763 1.524 23.414 1.00 73.50 86 GLU A C 1
ATOM 671 O O . GLU A 1 86 ? -7.070 2.213 22.434 1.00 73.50 86 GLU A O 1
ATOM 676 N N . PRO A 1 87 ? -7.078 1.933 24.659 1.00 69.00 87 PRO A N 1
ATOM 677 C CA . PRO A 1 87 ? -7.859 3.143 24.935 1.00 69.00 87 PRO A CA 1
ATOM 678 C C . PRO A 1 87 ? -7.179 4.429 24.445 1.00 69.00 87 PRO A C 1
ATOM 680 O O . PRO A 1 87 ? -7.865 5.383 24.078 1.00 69.00 87 PRO A O 1
ATOM 683 N N . ALA A 1 88 ? -5.846 4.437 24.344 1.00 68.88 88 ALA A N 1
ATOM 684 C CA . ALA A 1 88 ? -5.082 5.540 23.761 1.00 68.88 88 ALA A CA 1
ATOM 685 C C . ALA A 1 88 ? -5.440 5.796 22.283 1.00 68.88 88 ALA A C 1
ATOM 687 O O . ALA A 1 88 ? -5.460 6.945 21.849 1.00 68.88 88 ALA A O 1
ATOM 688 N N . LEU A 1 89 ? -5.795 4.750 21.524 1.00 65.88 89 LEU A N 1
ATOM 689 C CA . LEU A 1 89 ? -6.240 4.878 20.131 1.00 65.88 89 LEU A CA 1
ATOM 690 C C . LEU A 1 89 ? -7.694 5.360 20.012 1.00 65.88 89 LEU A C 1
ATOM 692 O O . LEU A 1 89 ? -8.105 5.789 18.939 1.00 65.88 89 LEU A O 1
ATOM 696 N N . ALA A 1 90 ? -8.483 5.292 21.086 1.00 62.78 90 ALA A N 1
ATOM 697 C CA . ALA A 1 90 ? -9.887 5.707 21.098 1.00 62.78 90 ALA A CA 1
ATOM 698 C C . ALA A 1 90 ? -10.128 7.106 21.676 1.00 62.78 90 ALA A C 1
ATOM 700 O O . ALA A 1 90 ? -11.200 7.663 21.462 1.00 62.78 90 ALA A O 1
ATOM 701 N N . ALA A 1 91 ? -9.145 7.680 22.373 1.00 58.09 91 ALA A N 1
ATOM 702 C CA . ALA A 1 91 ? -9.221 9.028 22.935 1.00 58.09 91 ALA A CA 1
ATOM 703 C C . ALA A 1 91 ? -9.092 10.153 21.883 1.00 58.09 91 ALA A C 1
ATOM 705 O O . ALA A 1 91 ? -9.257 11.324 22.216 1.00 58.09 91 ALA A O 1
ATOM 706 N N . VAL A 1 92 ? -8.794 9.821 20.621 1.00 57.44 92 VAL A N 1
ATOM 707 C CA . VAL A 1 92 ? -8.667 10.795 19.526 1.00 57.44 92 VAL A CA 1
ATOM 708 C C . VAL A 1 92 ? -10.041 11.074 18.909 1.00 57.44 92 VAL A C 1
ATOM 710 O O . VAL A 1 92 ? -10.668 10.179 18.341 1.00 57.44 92 VAL A O 1
ATOM 713 N N . ASP A 1 93 ? -10.493 12.327 18.988 1.00 51.47 93 ASP A N 1
ATOM 714 C CA . ASP A 1 93 ? -11.779 12.779 18.444 1.00 51.47 93 ASP A CA 1
ATOM 715 C C . ASP A 1 93 ? -11.846 12.602 16.907 1.00 51.47 93 ASP A C 1
ATOM 717 O O . ASP A 1 93 ? -10.990 13.083 16.156 1.00 51.47 93 ASP A O 1
ATOM 721 N N . GLY A 1 94 ? -12.872 11.902 16.407 1.00 58.50 94 GLY A N 1
ATOM 722 C CA . GLY A 1 94 ? -13.041 11.562 14.984 1.00 58.50 94 GLY A CA 1
ATOM 723 C C . GLY A 1 94 ? -12.963 10.057 14.694 1.00 58.50 94 GLY A C 1
ATOM 724 O O . GLY A 1 94 ? -13.146 9.242 15.583 1.00 58.50 94 GLY A O 1
ATOM 725 N N . ALA A 1 95 ? -12.771 9.658 13.428 1.00 58.81 95 ALA A N 1
ATOM 726 C CA . ALA A 1 95 ? -12.499 8.256 13.075 1.00 58.81 95 ALA A CA 1
ATOM 727 C C . ALA A 1 95 ? -10.994 7.991 13.279 1.00 58.81 95 ALA A C 1
ATOM 729 O O . ALA A 1 95 ? -10.217 8.398 12.409 1.00 58.81 95 ALA A O 1
ATOM 730 N N . PRO A 1 96 ? -10.571 7.367 14.397 1.00 73.81 96 PRO A N 1
ATOM 731 C CA . PRO A 1 96 ? -9.167 7.373 14.807 1.00 73.81 96 PRO A CA 1
ATOM 732 C C . PRO A 1 96 ? -8.320 6.416 13.970 1.00 73.81 96 PRO A C 1
ATOM 734 O O . PRO A 1 96 ? -7.125 6.629 13.796 1.00 73.81 96 PRO A O 1
ATOM 737 N N . VAL A 1 97 ? -8.958 5.380 13.416 1.00 81.00 97 VAL A N 1
ATOM 738 C CA . VAL A 1 97 ? -8.322 4.325 12.634 1.00 81.00 97 VAL A CA 1
ATOM 739 C C . VAL A 1 97 ? -9.108 4.083 11.354 1.00 81.00 97 VAL A C 1
ATOM 741 O O . VAL A 1 97 ? -10.342 3.981 11.359 1.00 81.00 97 VAL A O 1
ATOM 744 N N . LEU A 1 98 ? -8.379 3.971 10.250 1.00 83.31 98 LEU A N 1
ATOM 745 C CA . LEU A 1 98 ? -8.908 3.675 8.928 1.00 83.31 98 LEU A CA 1
ATOM 746 C C . LEU A 1 98 ? -8.352 2.340 8.429 1.00 83.31 98 LEU A C 1
ATOM 748 O O . LEU A 1 98 ? -7.191 2.001 8.657 1.00 83.31 98 LEU A O 1
ATOM 752 N N . ALA A 1 99 ? -9.195 1.600 7.712 1.00 86.44 99 ALA A N 1
ATOM 753 C CA . ALA A 1 99 ? -8.747 0.508 6.866 1.00 86.44 99 ALA A CA 1
ATOM 754 C C . ALA A 1 99 ? -8.310 1.089 5.523 1.00 86.44 99 ALA A C 1
ATOM 756 O O . ALA A 1 99 ? -9.113 1.703 4.810 1.00 86.44 99 ALA A O 1
ATOM 757 N N . HIS A 1 100 ? -7.042 0.893 5.193 1.00 87.56 100 HIS A N 1
ATOM 758 C CA . HIS A 1 100 ? -6.446 1.312 3.940 1.00 87.56 100 HIS A CA 1
ATOM 759 C C . HIS A 1 100 ? -6.309 0.128 2.997 1.00 87.56 100 HIS A C 1
ATOM 761 O O . HIS A 1 100 ? -6.016 -0.991 3.413 1.00 87.56 100 HIS A O 1
ATOM 767 N N . GLU A 1 101 ? -6.525 0.392 1.717 1.00 88.25 101 GLU A N 1
ATOM 768 C CA . GLU A 1 101 ? -6.340 -0.555 0.631 1.00 88.25 101 GLU A CA 1
ATOM 769 C C . GLU A 1 101 ? -5.576 0.137 -0.504 1.00 88.25 101 GLU A C 1
ATOM 771 O O . GLU A 1 101 ? -5.884 1.272 -0.887 1.00 88.25 101 GLU A O 1
ATOM 776 N N . LEU A 1 102 ? -4.571 -0.552 -1.035 1.00 89.38 102 LEU A N 1
ATOM 777 C CA . LEU A 1 102 ? -3.780 -0.132 -2.182 1.00 89.38 102 LEU A CA 1
ATOM 778 C C . LEU A 1 102 ? -3.799 -1.242 -3.232 1.00 89.38 102 LEU A C 1
ATOM 780 O O . LEU A 1 102 ? -3.268 -2.326 -3.014 1.00 89.38 102 LEU A O 1
ATOM 784 N N . GLY A 1 103 ? -4.384 -0.955 -4.389 1.00 90.94 103 GLY A N 1
ATOM 785 C CA . GLY A 1 103 ? -4.217 -1.762 -5.591 1.00 90.94 103 GLY A CA 1
ATOM 786 C C . GLY A 1 103 ? -3.009 -1.288 -6.394 1.00 90.94 103 GLY A C 1
ATOM 787 O O . GLY A 1 103 ? -2.869 -0.089 -6.634 1.00 90.94 103 GLY A O 1
ATOM 788 N N . VAL A 1 104 ? -2.169 -2.214 -6.847 1.00 93.12 104 VAL A N 1
ATOM 789 C CA . VAL A 1 104 ? -1.009 -1.949 -7.701 1.00 93.12 104 VAL A CA 1
ATOM 790 C C . VAL A 1 104 ? -1.156 -2.726 -9.004 1.00 93.12 104 VAL A C 1
ATOM 792 O O . VAL A 1 104 ? -1.152 -3.957 -9.020 1.00 93.12 104 VAL A O 1
ATOM 795 N N . THR A 1 105 ? -1.272 -2.007 -10.117 1.00 92.31 105 THR A N 1
ATOM 796 C CA . THR A 1 105 ? -1.254 -2.590 -11.463 1.00 92.31 105 THR A CA 1
ATOM 797 C C . THR A 1 105 ? 0.055 -2.229 -12.147 1.00 92.31 105 THR A C 1
ATOM 799 O O . THR A 1 105 ? 0.293 -1.056 -12.413 1.00 92.31 105 THR A O 1
ATOM 802 N N . ILE A 1 106 ? 0.885 -3.210 -12.493 1.00 92.19 106 ILE A N 1
ATOM 803 C CA . ILE A 1 106 ? 2.094 -2.971 -13.292 1.00 92.19 106 ILE A CA 1
ATOM 804 C C . ILE A 1 106 ? 1.800 -3.353 -14.734 1.00 92.19 106 ILE A C 1
ATOM 806 O O . ILE A 1 106 ? 1.292 -4.440 -15.001 1.00 92.19 106 ILE A O 1
ATOM 810 N N . ARG A 1 107 ? 2.093 -2.445 -15.663 1.00 89.56 107 ARG A N 1
ATOM 811 C CA . ARG A 1 107 ? 1.818 -2.626 -17.090 1.00 89.56 107 ARG A CA 1
ATOM 812 C C . ARG A 1 107 ? 2.919 -2.014 -17.953 1.00 89.56 107 ARG A C 1
ATOM 814 O O . ARG A 1 107 ? 3.556 -1.054 -17.518 1.00 89.56 107 ARG A O 1
ATOM 821 N N . PRO A 1 108 ? 3.098 -2.491 -19.191 1.00 88.69 108 PRO A N 1
ATOM 822 C CA . PRO A 1 108 ? 3.922 -1.808 -20.175 1.00 88.69 108 PRO A CA 1
ATOM 823 C C . PRO A 1 108 ? 3.485 -0.358 -20.399 1.00 88.69 108 PRO A C 1
ATOM 825 O O . PRO A 1 108 ? 2.292 -0.044 -20.480 1.00 88.69 108 PRO A O 1
ATOM 828 N N . ARG A 1 109 ? 4.466 0.532 -20.540 1.00 84.69 109 ARG A N 1
ATOM 829 C CA . ARG A 1 109 ? 4.272 1.957 -20.825 1.00 84.69 109 ARG A CA 1
ATOM 830 C C . ARG A 1 109 ? 3.781 2.197 -22.252 1.00 84.69 109 ARG A C 1
ATOM 832 O O . ARG A 1 109 ? 3.028 3.139 -22.484 1.00 84.69 109 ARG A O 1
ATOM 839 N N . ARG A 1 110 ? 4.209 1.363 -23.204 1.00 81.88 110 ARG A N 1
ATOM 840 C CA . ARG A 1 110 ? 3.802 1.424 -24.616 1.00 81.88 110 ARG A CA 1
ATOM 841 C C . ARG A 1 110 ? 2.976 0.193 -24.977 1.00 81.88 110 ARG A C 1
ATOM 843 O O . ARG A 1 110 ? 3.313 -0.916 -24.572 1.00 81.88 110 ARG A O 1
ATOM 850 N N . LEU A 1 111 ? 1.916 0.407 -25.754 1.00 63.62 111 LEU A N 1
ATOM 851 C CA . LEU A 1 111 ? 1.154 -0.665 -26.390 1.00 63.62 111 LEU A CA 1
ATOM 852 C C . LEU A 1 111 ? 2.014 -1.234 -27.528 1.00 63.62 111 LEU A C 1
ATOM 854 O O . LEU A 1 111 ? 2.366 -0.520 -28.462 1.00 63.62 111 LEU A O 1
ATOM 858 N N . GLY A 1 112 ? 2.418 -2.491 -27.397 1.00 63.59 112 GLY A N 1
ATOM 859 C CA . GLY A 1 112 ? 3.295 -3.214 -28.318 1.00 63.59 112 GLY A CA 1
ATOM 860 C C . GLY A 1 112 ? 3.601 -4.604 -27.749 1.00 63.59 112 GLY A C 1
ATOM 861 O O . GLY A 1 112 ? 3.089 -4.920 -26.671 1.00 63.59 112 GLY A O 1
ATOM 862 N N . PRO A 1 113 ? 4.425 -5.432 -28.418 1.00 55.19 113 PRO A N 1
ATOM 863 C CA . PRO A 1 113 ? 4.893 -6.709 -27.882 1.00 55.19 113 PRO A CA 1
ATOM 864 C C . PRO A 1 113 ? 5.882 -6.445 -26.741 1.00 55.19 113 PRO A C 1
ATOM 866 O O . PRO A 1 113 ? 7.092 -6.601 -26.868 1.00 55.19 113 PRO A O 1
ATOM 869 N N . SER A 1 114 ? 5.368 -5.944 -25.624 1.00 57.69 114 SER A N 1
ATOM 870 C CA . SER A 1 114 ? 6.122 -5.806 -24.396 1.00 57.69 114 SER A CA 1
ATOM 871 C C . SER A 1 114 ? 5.937 -7.101 -23.614 1.00 57.69 114 SER A C 1
ATOM 873 O O . SER A 1 114 ? 4.800 -7.571 -23.493 1.00 57.69 114 SER A O 1
ATOM 875 N N . PRO A 1 115 ? 7.025 -7.719 -23.130 1.00 56.09 115 PRO A N 1
ATOM 876 C CA . PRO A 1 115 ? 6.908 -8.912 -22.311 1.00 56.09 115 PRO A CA 1
ATOM 877 C C . PRO A 1 115 ? 5.979 -8.630 -21.127 1.00 56.09 115 PRO A C 1
ATOM 879 O O . PRO A 1 115 ? 5.961 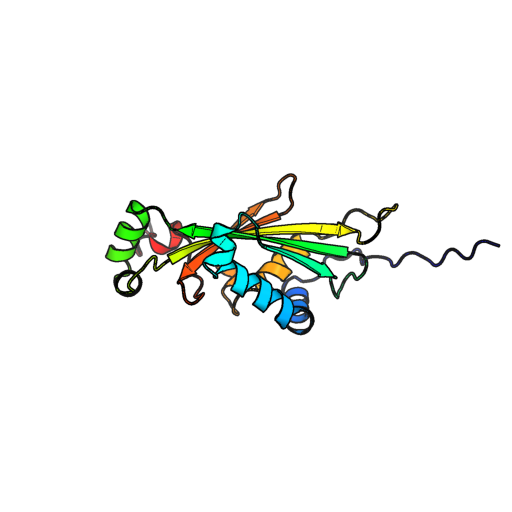-7.520 -20.586 1.00 56.09 115 PRO A O 1
ATOM 882 N N . ALA A 1 116 ? 5.196 -9.640 -20.732 1.00 64.94 116 ALA A N 1
ATOM 883 C CA . ALA A 1 116 ? 4.416 -9.576 -19.503 1.00 64.94 116 ALA A CA 1
ATOM 884 C C . ALA A 1 116 ? 5.321 -9.064 -18.368 1.00 64.94 116 ALA A C 1
ATOM 886 O O . ALA A 1 116 ? 6.495 -9.440 -18.337 1.00 64.94 116 ALA A O 1
ATOM 887 N N . PRO A 1 117 ? 4.825 -8.197 -17.469 1.00 72.56 117 PRO A N 1
ATOM 888 C CA . PRO A 1 117 ? 5.645 -7.567 -16.442 1.00 72.56 117 PRO A CA 1
ATOM 889 C C . PRO A 1 117 ? 6.207 -8.630 -15.485 1.00 72.56 117 PRO A C 1
ATOM 891 O O . PRO A 1 117 ? 5.585 -9.007 -14.490 1.00 72.56 117 PRO A O 1
ATOM 894 N N . VAL A 1 118 ? 7.392 -9.144 -15.818 1.00 77.94 118 VAL A N 1
ATOM 895 C CA . VAL A 1 118 ? 8.121 -10.170 -15.064 1.00 77.94 118 VAL A CA 1
ATOM 896 C C . VAL A 1 118 ? 8.353 -9.634 -13.658 1.00 77.94 118 VAL A C 1
ATOM 898 O O . VAL A 1 118 ? 8.688 -8.468 -13.525 1.00 77.94 118 VAL A O 1
ATOM 901 N N . HIS A 1 119 ? 8.175 -10.429 -12.604 1.00 87.06 119 HIS A N 1
ATOM 902 C CA . HIS A 1 119 ? 8.352 -9.976 -11.212 1.00 87.06 119 HIS A CA 1
ATOM 903 C C . HIS A 1 119 ? 7.394 -8.853 -10.755 1.00 87.06 119 HIS A C 1
ATOM 905 O O . HIS A 1 119 ? 7.693 -8.141 -9.796 1.00 87.06 119 HIS A O 1
ATOM 911 N N . ALA A 1 120 ? 6.216 -8.694 -11.379 1.00 88.06 120 ALA A N 1
ATOM 912 C CA . ALA A 1 120 ? 5.227 -7.696 -10.951 1.00 88.06 120 ALA A CA 1
ATOM 913 C C . ALA A 1 120 ? 4.843 -7.809 -9.462 1.00 88.06 120 ALA A C 1
ATOM 915 O O . ALA A 1 120 ? 4.627 -6.791 -8.809 1.00 88.06 120 ALA A O 1
ATOM 916 N N . GLY A 1 121 ? 4.791 -9.027 -8.907 1.00 89.69 121 GLY A N 1
ATOM 917 C CA . GLY A 1 121 ? 4.521 -9.243 -7.481 1.00 89.69 121 GLY A CA 1
ATOM 918 C C . GLY A 1 121 ? 5.583 -8.618 -6.574 1.00 89.69 121 GLY A C 1
ATOM 919 O O . GLY A 1 121 ? 5.240 -7.852 -5.679 1.00 89.69 121 GLY A O 1
ATOM 920 N N . ILE A 1 122 ? 6.860 -8.873 -6.874 1.00 92.38 122 ILE A N 1
ATOM 921 C CA . ILE A 1 122 ? 8.016 -8.330 -6.145 1.00 92.38 122 ILE A CA 1
ATOM 922 C C . ILE A 1 122 ? 8.020 -6.798 -6.204 1.00 92.38 122 ILE A C 1
ATOM 924 O O . ILE A 1 122 ? 8.087 -6.142 -5.169 1.00 92.38 122 ILE A O 1
ATOM 928 N N . ARG A 1 123 ? 7.852 -6.214 -7.398 1.00 93.69 123 ARG A N 1
ATOM 929 C CA . ARG A 1 123 ? 7.794 -4.751 -7.559 1.00 93.69 123 ARG A CA 1
ATOM 930 C C . ARG A 1 123 ? 6.603 -4.119 -6.846 1.00 93.69 123 ARG A C 1
ATOM 932 O O . ARG A 1 123 ? 6.730 -3.038 -6.284 1.00 93.69 123 ARG A O 1
ATOM 939 N N . SER A 1 124 ? 5.452 -4.792 -6.845 1.00 94.50 124 SER A N 1
ATOM 940 C CA . SER A 1 124 ? 4.268 -4.308 -6.127 1.00 94.50 124 SER A CA 1
ATOM 941 C C . SER A 1 124 ? 4.501 -4.296 -4.616 1.00 94.50 124 SER A C 1
ATOM 943 O O . SER A 1 124 ? 4.170 -3.309 -3.969 1.00 94.50 124 SER A O 1
ATOM 945 N N . ALA A 1 125 ? 5.119 -5.349 -4.069 1.00 93.81 125 ALA A N 1
ATOM 946 C CA . ALA A 1 125 ? 5.490 -5.406 -2.656 1.00 93.81 125 ALA A CA 1
ATOM 947 C C . ALA A 1 125 ? 6.513 -4.316 -2.293 1.00 93.81 125 ALA A C 1
ATOM 949 O O . ALA A 1 125 ? 6.315 -3.601 -1.313 1.00 93.81 125 ALA A O 1
ATOM 950 N N . ALA A 1 126 ? 7.545 -4.122 -3.122 1.00 95.25 126 ALA A N 1
ATOM 951 C CA . ALA A 1 126 ? 8.548 -3.078 -2.918 1.00 95.25 126 ALA A CA 1
ATOM 952 C C . ALA A 1 126 ? 7.950 -1.659 -2.969 1.00 95.25 126 ALA A C 1
ATOM 954 O O . ALA A 1 126 ? 8.289 -0.824 -2.137 1.00 95.25 126 ALA A O 1
ATOM 955 N N . LEU A 1 127 ? 7.016 -1.377 -3.890 1.00 95.06 127 LEU A N 1
ATOM 956 C CA . LEU A 1 127 ? 6.301 -0.090 -3.945 1.00 95.06 127 LEU A CA 1
ATOM 957 C C . LEU A 1 127 ? 5.501 0.180 -2.669 1.00 95.06 127 LEU A C 1
ATOM 959 O O . LEU A 1 127 ? 5.523 1.292 -2.144 1.00 95.06 127 LEU A O 1
ATOM 963 N N . VAL A 1 128 ? 4.793 -0.834 -2.167 1.00 93.75 128 VAL A N 1
ATOM 964 C CA . VAL A 1 128 ? 4.003 -0.712 -0.936 1.00 93.75 128 VAL A CA 1
ATOM 965 C C . VAL A 1 128 ? 4.927 -0.475 0.257 1.00 93.75 128 VAL A C 1
ATOM 967 O O . VAL A 1 128 ? 4.689 0.445 1.033 1.00 93.75 128 VAL A O 1
ATOM 970 N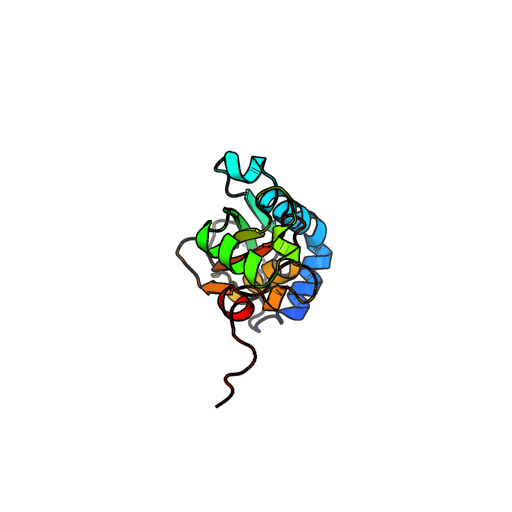 N . ALA A 1 129 ? 6.013 -1.242 0.372 1.00 94.00 129 ALA A N 1
ATOM 971 C CA . ALA A 1 129 ? 7.004 -1.068 1.430 1.00 94.00 129 ALA A CA 1
ATOM 972 C C . ALA A 1 129 ? 7.701 0.304 1.365 1.00 94.00 129 ALA A C 1
ATOM 974 O O . ALA A 1 129 ? 7.973 0.910 2.403 1.00 94.00 129 ALA A O 1
ATOM 975 N N . ALA A 1 130 ? 7.956 0.819 0.159 1.00 94.88 130 ALA A N 1
ATOM 976 C CA . ALA A 1 130 ? 8.565 2.129 -0.048 1.00 94.88 130 ALA A CA 1
ATOM 977 C C . ALA A 1 130 ? 7.631 3.282 0.348 1.00 94.88 130 ALA A C 1
ATOM 979 O O . ALA A 1 130 ? 8.099 4.297 0.856 1.00 94.88 130 ALA A O 1
ATOM 980 N N . MET A 1 131 ? 6.319 3.113 0.161 1.00 91.25 131 MET A N 1
ATOM 981 C CA . MET A 1 131 ? 5.304 4.098 0.547 1.00 91.25 131 MET A CA 1
ATOM 982 C C . MET A 1 131 ? 5.108 4.200 2.069 1.00 91.25 131 MET A C 1
ATOM 984 O O . MET A 1 131 ? 4.660 5.235 2.566 1.00 91.25 131 MET A O 1
ATOM 988 N N . LEU A 1 132 ? 5.406 3.130 2.808 1.00 90.06 132 LEU A N 1
ATOM 989 C CA . LEU A 1 132 ? 5.194 3.053 4.250 1.00 90.06 132 LEU A CA 1
ATOM 990 C C . LEU A 1 132 ? 6.468 3.388 5.045 1.00 90.06 132 LEU A C 1
ATOM 992 O O . LEU A 1 132 ? 7.583 3.211 4.536 1.00 90.06 132 LEU A O 1
ATOM 996 N N . PRO A 1 133 ? 6.325 3.827 6.313 1.00 87.56 133 PRO A N 1
ATOM 997 C CA . PRO A 1 133 ? 7.461 3.988 7.213 1.00 87.56 133 PRO A CA 1
ATOM 998 C C . PRO A 1 133 ? 8.314 2.709 7.308 1.00 87.56 133 PRO A C 1
ATOM 1000 O O . PRO A 1 133 ? 7.786 1.602 7.151 1.00 87.56 133 PRO A O 1
ATOM 1003 N N . PRO A 1 134 ? 9.624 2.822 7.594 1.00 85.50 134 PRO A N 1
ATOM 1004 C CA . PRO A 1 134 ? 10.474 1.659 7.842 1.00 85.50 134 PRO A CA 1
ATOM 1005 C C . PRO A 1 134 ? 9.855 0.696 8.871 1.00 85.50 134 PRO A C 1
ATOM 1007 O O . PRO A 1 134 ? 9.303 1.134 9.876 1.00 85.50 134 PRO A O 1
ATOM 1010 N N . GLY A 1 135 ? 9.904 -0.612 8.593 1.00 84.38 135 GLY A N 1
ATOM 1011 C CA . GLY A 1 135 ? 9.327 -1.666 9.444 1.00 84.38 135 GLY A CA 1
ATOM 1012 C C . GLY A 1 135 ? 7.812 -1.876 9.307 1.00 84.38 135 GLY A C 1
ATOM 1013 O O . GLY A 1 135 ? 7.317 -2.962 9.582 1.00 84.38 135 GLY A O 1
ATOM 1014 N N . ALA A 1 136 ? 7.057 -0.901 8.795 1.00 88.56 136 ALA A N 1
ATOM 1015 C CA . ALA A 1 136 ? 5.600 -1.023 8.690 1.00 88.56 136 ALA A CA 1
ATOM 1016 C C . ALA A 1 136 ? 5.124 -1.999 7.595 1.00 88.56 136 ALA A C 1
ATOM 1018 O O . ALA A 1 136 ? 3.963 -2.405 7.597 1.00 88.56 136 ALA A O 1
ATOM 1019 N N . ALA A 1 137 ? 6.003 -2.385 6.664 1.00 86.94 137 ALA A N 1
ATOM 1020 C CA . ALA A 1 137 ? 5.679 -3.315 5.582 1.00 86.94 137 ALA A CA 1
ATOM 1021 C C . ALA A 1 137 ? 5.249 -4.703 6.093 1.00 86.94 137 ALA A C 1
ATOM 1023 O O . ALA A 1 137 ? 4.409 -5.346 5.471 1.00 86.94 137 ALA A O 1
ATOM 1024 N N . GLU A 1 138 ? 5.762 -5.136 7.247 1.00 87.75 138 GLU A N 1
ATOM 1025 C CA . GLU A 1 138 ? 5.407 -6.419 7.875 1.00 87.75 138 GLU A CA 1
ATOM 1026 C C . GLU A 1 138 ? 3.956 -6.454 8.377 1.00 87.75 138 GLU A C 1
ATOM 1028 O O . GLU A 1 138 ? 3.365 -7.519 8.543 1.00 87.75 138 GLU A O 1
ATOM 1033 N N . LEU A 1 139 ? 3.358 -5.280 8.593 1.00 89.25 139 LEU A N 1
ATOM 1034 C CA . LEU A 1 139 ? 1.983 -5.124 9.067 1.00 89.25 139 LEU A CA 1
ATOM 1035 C C . LEU A 1 139 ? 0.971 -5.068 7.911 1.00 89.25 139 LEU A C 1
ATOM 1037 O O . LEU A 1 139 ? -0.233 -4.930 8.137 1.00 89.25 139 LEU A O 1
ATOM 1041 N N . VAL A 1 140 ? 1.446 -5.158 6.666 1.00 90.56 140 VAL A N 1
ATOM 1042 C CA . VAL A 1 140 ? 0.609 -5.121 5.470 1.00 90.56 140 VAL A CA 1
ATOM 1043 C C . VAL A 1 140 ? 0.116 -6.516 5.117 1.00 90.56 140 VAL A C 1
ATOM 1045 O O . VAL A 1 140 ? 0.882 -7.461 4.954 1.00 90.56 140 VAL A O 1
ATOM 1048 N N . HIS A 1 141 ? -1.187 -6.623 4.890 1.00 90.44 141 HIS A N 1
ATOM 1049 C CA . HIS A 1 141 ? -1.800 -7.822 4.344 1.00 90.44 141 HIS A CA 1
ATOM 1050 C C . HIS A 1 141 ? -1.798 -7.793 2.826 1.00 90.44 141 HIS A C 1
ATOM 1052 O O . HIS A 1 141 ? -2.477 -6.967 2.211 1.00 90.44 141 HIS A O 1
ATOM 1058 N N . ASP A 1 142 ? -1.097 -8.746 2.229 1.00 91.88 142 ASP A N 1
ATOM 1059 C CA . ASP A 1 142 ? -1.224 -9.066 0.815 1.00 91.88 142 ASP A CA 1
ATOM 1060 C C . ASP A 1 142 ? -2.516 -9.859 0.577 1.00 91.88 142 ASP A C 1
ATOM 1062 O O . ASP A 1 142 ? -2.690 -10.967 1.086 1.00 91.88 142 ASP A O 1
ATOM 1066 N N . ARG A 1 143 ? -3.451 -9.277 -0.177 1.00 89.38 143 ARG A N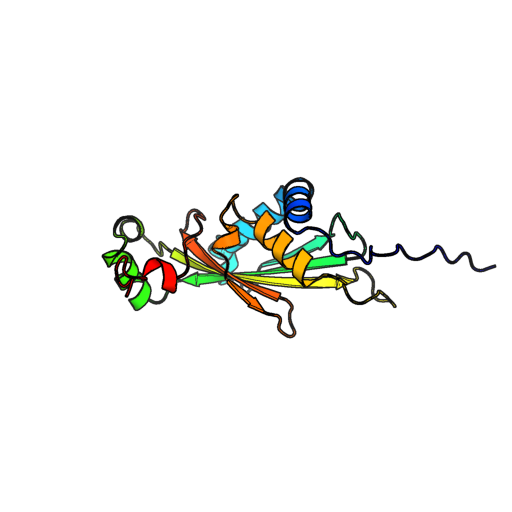 1
ATOM 1067 C CA . ARG A 1 143 ? -4.740 -9.899 -0.516 1.00 89.38 143 ARG A CA 1
ATOM 1068 C C . ARG A 1 143 ? -4.679 -10.708 -1.813 1.00 89.38 143 ARG A C 1
ATOM 1070 O O . ARG A 1 143 ? -5.706 -11.228 -2.246 1.00 89.38 143 ARG A O 1
ATOM 1077 N N . GLY A 1 144 ? -3.502 -10.818 -2.425 1.00 89.12 144 GLY A N 1
ATOM 1078 C CA . GLY A 1 144 ? -3.294 -11.486 -3.698 1.00 89.12 144 GLY A CA 1
ATOM 1079 C C . GLY A 1 144 ? -3.561 -10.581 -4.899 1.00 89.12 144 GLY A C 1
ATOM 1080 O O . GLY A 1 144 ? -3.645 -9.355 -4.793 1.00 89.12 144 GLY A O 1
ATOM 1081 N N . ALA A 1 145 ? -3.645 -11.203 -6.074 1.00 87.69 145 ALA A N 1
ATOM 1082 C CA . ALA A 1 145 ? -3.884 -10.520 -7.339 1.00 87.69 145 ALA A CA 1
ATOM 1083 C C . ALA A 1 145 ? -5.301 -10.782 -7.864 1.00 87.69 145 ALA A C 1
ATOM 1085 O O . ALA A 1 145 ? -5.780 -11.913 -7.826 1.00 87.69 145 ALA A O 1
ATOM 1086 N N . ASP A 1 146 ? -5.940 -9.740 -8.391 1.00 82.50 146 ASP A N 1
ATOM 1087 C CA . ASP A 1 146 ? -7.196 -9.801 -9.133 1.00 82.50 146 ASP A CA 1
ATOM 1088 C C . ASP A 1 146 ? -7.011 -9.262 -10.568 1.00 82.50 146 ASP A C 1
ATOM 1090 O O . ASP A 1 146 ? -5.908 -8.911 -10.998 1.00 82.50 146 ASP A O 1
ATOM 1094 N N . ALA A 1 147 ? -8.105 -9.155 -11.329 1.00 76.19 147 ALA A N 1
ATOM 1095 C CA . ALA A 1 147 ? -8.088 -8.610 -12.691 1.00 76.19 147 ALA A CA 1
ATOM 1096 C C . ALA A 1 147 ? -7.601 -7.144 -12.783 1.00 76.19 147 ALA A C 1
ATOM 1098 O O . ALA A 1 147 ? -7.385 -6.620 -13.875 1.00 76.19 147 ALA A O 1
ATOM 1099 N N . ARG A 1 148 ? -7.467 -6.447 -11.651 1.00 76.62 148 ARG A N 1
ATOM 1100 C CA . ARG A 1 148 ? -7.058 -5.045 -11.534 1.00 76.62 148 ARG A CA 1
ATOM 1101 C C . ARG A 1 148 ? -5.652 -4.900 -10.951 1.00 76.62 148 ARG A C 1
ATOM 1103 O O . ARG A 1 148 ? -5.188 -3.766 -10.854 1.00 76.62 148 ARG A O 1
ATOM 1110 N N . GLY A 1 149 ? -4.957 -5.986 -10.624 1.00 85.88 149 GLY A N 1
ATOM 1111 C CA . GLY A 1 149 ? -3.591 -5.973 -10.101 1.00 85.88 149 GLY A CA 1
ATOM 1112 C C . GLY A 1 149 ? -3.484 -6.624 -8.726 1.00 85.88 149 GLY A C 1
ATOM 1113 O O . GLY A 1 149 ? -4.357 -7.380 -8.316 1.00 85.88 149 GLY A O 1
ATOM 1114 N N . ARG A 1 150 ? -2.390 -6.357 -8.012 1.00 93.25 150 ARG A N 1
ATOM 1115 C CA . ARG A 1 150 ? -2.164 -6.890 -6.662 1.00 93.25 150 ARG A CA 1
ATOM 1116 C C . ARG A 1 150 ? -2.736 -5.944 -5.618 1.00 93.25 150 ARG A C 1
ATOM 1118 O O . ARG A 1 150 ? -2.565 -4.735 -5.746 1.00 93.25 150 ARG A O 1
ATOM 1125 N N . VAL A 1 151 ? -3.420 -6.474 -4.613 1.00 92.00 151 VAL A N 1
ATOM 1126 C CA . VAL A 1 151 ? -4.121 -5.672 -3.607 1.00 92.00 151 VAL A CA 1
ATOM 1127 C C . VAL A 1 151 ? -3.478 -5.869 -2.245 1.00 92.00 151 VAL A C 1
ATOM 1129 O O . VAL A 1 151 ? -3.258 -6.991 -1.804 1.00 92.00 151 VAL A O 1
ATOM 1132 N N . PHE A 1 152 ? -3.228 -4.761 -1.562 1.00 92.69 152 PHE A N 1
ATOM 1133 C CA . PHE A 1 152 ? -2.650 -4.713 -0.227 1.00 92.69 152 PHE A CA 1
ATOM 1134 C C . PHE A 1 152 ? -3.582 -3.961 0.707 1.00 92.69 152 PHE A C 1
ATOM 1136 O O . PHE A 1 152 ? -4.268 -3.034 0.278 1.00 92.69 152 PHE A O 1
ATOM 1143 N N . SER A 1 153 ? -3.598 -4.327 1.983 1.00 91.19 153 SER A N 1
ATOM 1144 C CA . SER A 1 153 ? -4.398 -3.622 2.984 1.00 91.19 153 SER A CA 1
ATOM 1145 C C . SER A 1 153 ? -3.721 -3.574 4.342 1.00 91.19 153 SER A C 1
ATOM 1147 O O . SER A 1 153 ? -3.043 -4.521 4.725 1.00 91.19 153 SER A O 1
ATOM 1149 N N . TRP A 1 154 ? -3.937 -2.493 5.082 1.00 92.12 154 TRP A N 1
ATOM 1150 C CA . TRP A 1 154 ? -3.434 -2.318 6.443 1.00 92.12 154 TRP A CA 1
ATOM 1151 C C . TRP A 1 154 ? -4.371 -1.411 7.239 1.00 92.12 154 TRP A C 1
ATOM 1153 O O . TRP A 1 154 ? -5.243 -0.734 6.683 1.00 92.12 154 TRP A O 1
ATOM 1163 N N . LEU A 1 155 ? -4.193 -1.404 8.555 1.00 88.69 155 LEU A N 1
ATOM 1164 C CA . LEU A 1 155 ? -4.816 -0.422 9.429 1.00 88.69 155 LEU A CA 1
ATOM 1165 C C . LEU A 1 155 ? -3.832 0.707 9.680 1.00 88.69 155 LEU A C 1
ATOM 1167 O O . LEU A 1 155 ? -2.643 0.458 9.854 1.00 88.69 155 LEU A O 1
ATOM 1171 N N . ALA A 1 156 ? -4.315 1.940 9.729 1.00 87.75 156 ALA A N 1
ATOM 1172 C CA . ALA A 1 156 ? -3.498 3.042 10.206 1.00 87.75 156 ALA A CA 1
ATOM 1173 C C . ALA A 1 156 ? -4.325 4.038 11.004 1.00 87.75 156 ALA A C 1
ATOM 1175 O O . ALA A 1 156 ? -5.533 4.185 10.783 1.00 87.75 156 ALA A O 1
ATOM 1176 N N . THR A 1 157 ? -3.658 4.734 11.920 1.00 82.75 157 THR A N 1
ATOM 1177 C CA . THR A 1 157 ? -4.240 5.913 12.555 1.00 82.75 157 THR A CA 1
ATOM 1178 C C . THR A 1 157 ? -4.415 7.030 11.529 1.00 82.75 157 THR A C 1
ATOM 1180 O O . THR A 1 157 ? -3.847 6.996 10.431 1.00 82.75 157 THR A O 1
ATOM 1183 N N . ARG A 1 158 ? -5.179 8.063 11.882 1.00 74.38 158 ARG A N 1
ATOM 1184 C CA . ARG A 1 158 ? -5.328 9.261 11.045 1.00 74.38 158 ARG A CA 1
ATOM 1185 C C . ARG A 1 158 ? -3.979 9.899 10.679 1.00 74.38 158 ARG A C 1
ATOM 1187 O O . ARG A 1 158 ? -3.814 10.392 9.564 1.00 74.38 158 ARG A O 1
ATOM 1194 N N . GLU A 1 159 ? -3.021 9.864 11.595 1.00 76.44 159 GLU A N 1
ATOM 1195 C CA . GLU A 1 159 ? -1.671 10.417 11.453 1.00 76.44 159 GLU A CA 1
ATOM 1196 C C . GLU A 1 159 ? -0.811 9.572 10.495 1.00 76.44 159 GLU A C 1
ATOM 1198 O O . GLU A 1 159 ? 0.191 10.047 9.961 1.00 76.44 159 GLU A O 1
ATOM 1203 N N . GLY A 1 160 ? -1.248 8.350 10.178 1.00 77.38 160 GLY A N 1
ATOM 1204 C CA . GLY A 1 160 ? -0.564 7.424 9.278 1.00 77.38 160 GLY A CA 1
ATOM 1205 C C . GLY A 1 160 ? 0.332 6.414 9.990 1.00 77.38 160 GLY A C 1
ATOM 1206 O O . GLY A 1 160 ? 1.108 5.739 9.318 1.00 77.38 160 GLY A O 1
ATOM 1207 N N . THR A 1 161 ? 0.224 6.284 11.315 1.00 85.75 161 THR A N 1
ATOM 1208 C CA . THR A 1 161 ? 0.881 5.201 12.052 1.00 85.75 161 THR A CA 1
ATOM 1209 C C . THR A 1 161 ? 0.221 3.884 11.674 1.00 85.75 161 THR A C 1
ATOM 1211 O O . THR A 1 161 ? -0.962 3.686 11.952 1.00 85.75 161 THR A O 1
ATOM 1214 N N . VAL A 1 162 ? 0.970 2.999 11.017 1.00 88.12 162 VAL A N 1
ATOM 1215 C CA . VAL A 1 162 ? 0.483 1.674 10.619 1.00 88.12 162 VAL A CA 1
ATOM 1216 C C . VAL A 1 162 ? 0.332 0.805 11.861 1.00 88.12 162 VAL A C 1
ATOM 1218 O O . VAL A 1 162 ? 1.230 0.737 12.697 1.00 88.12 162 VAL A O 1
ATOM 1221 N N . LEU A 1 163 ? -0.818 0.155 11.980 1.00 86.31 163 LEU A N 1
ATOM 1222 C CA . LEU A 1 163 ? -1.161 -0.712 13.096 1.00 86.31 163 LEU A CA 1
ATOM 1223 C C . LEU A 1 163 ? -1.088 -2.180 12.660 1.00 86.31 163 LEU A C 1
ATOM 1225 O O . LEU A 1 163 ? -1.323 -2.480 11.484 1.00 86.31 163 LEU A O 1
ATOM 1229 N N . PRO A 1 164 ? -0.830 -3.106 13.598 1.00 83.44 164 PRO A N 1
ATOM 1230 C CA . PRO A 1 164 ? -0.955 -4.528 13.332 1.00 83.44 164 PRO A CA 1
ATOM 1231 C C . PRO A 1 164 ? -2.351 -4.916 12.838 1.00 83.44 164 PRO A C 1
ATOM 1233 O O . PRO A 1 164 ? -3.341 -4.197 13.000 1.00 83.44 164 PRO A O 1
ATOM 1236 N N . SER A 1 165 ? -2.431 -6.110 12.259 1.00 73.88 165 SER A N 1
ATOM 1237 C CA . SER A 1 165 ? -3.700 -6.703 11.844 1.00 73.88 165 SER A CA 1
ATOM 1238 C C . SER A 1 165 ? -4.721 -6.750 12.983 1.00 73.88 165 SER A C 1
ATOM 1240 O O . SER A 1 165 ? -4.325 -6.941 14.133 1.00 73.88 165 SER A O 1
ATOM 1242 N N . PRO A 1 166 ? -6.038 -6.707 12.702 1.00 71.12 166 PRO A N 1
ATOM 1243 C CA . PRO A 1 166 ? -7.046 -6.987 13.721 1.00 71.12 166 PRO A CA 1
ATOM 1244 C C . PRO A 1 166 ? -6.788 -8.303 14.471 1.00 71.12 166 PRO A C 1
ATOM 1246 O O . PRO A 1 166 ? -6.973 -8.367 15.680 1.00 71.12 166 PRO A O 1
ATOM 1249 N N . ALA A 1 167 ? -6.341 -9.354 13.775 1.00 73.12 167 ALA A N 1
ATOM 1250 C CA . ALA A 1 167 ? -6.057 -10.644 14.398 1.00 73.12 167 ALA A CA 1
ATOM 1251 C C . ALA A 1 167 ? -4.906 -10.556 15.411 1.00 73.12 167 ALA A C 1
ATOM 1253 O O . ALA A 1 167 ? -5.007 -11.144 16.479 1.00 73.12 167 ALA A O 1
ATOM 1254 N N . ALA A 1 168 ? -3.859 -9.788 15.104 1.00 76.50 168 ALA A N 1
ATOM 1255 C CA . ALA A 1 168 ? -2.722 -9.557 15.990 1.00 76.50 168 ALA A CA 1
ATOM 1256 C C . ALA A 1 168 ? -3.073 -8.598 17.139 1.00 76.50 168 ALA A C 1
ATOM 1258 O O . ALA A 1 168 ? -2.741 -8.879 18.282 1.00 76.50 168 ALA A O 1
ATOM 1259 N N . LEU A 1 169 ? -3.811 -7.518 16.858 1.00 73.31 169 LEU A N 1
ATOM 1260 C CA . LEU A 1 169 ? -4.291 -6.555 17.861 1.00 73.31 169 LEU A CA 1
ATOM 1261 C C . LEU A 1 169 ? -5.205 -7.196 18.909 1.00 73.31 169 LEU A C 1
ATOM 1263 O O . LEU A 1 169 ? -5.268 -6.745 20.048 1.00 73.31 169 LEU A O 1
ATOM 1267 N N . PHE A 1 170 ? -5.951 -8.228 18.515 1.00 75.62 170 PHE A N 1
ATOM 1268 C CA . PHE A 1 170 ? -6.871 -8.939 19.396 1.00 75.62 170 PHE A CA 1
ATOM 1269 C C . PHE A 1 170 ? -6.384 -10.335 19.785 1.00 75.62 170 PHE A C 1
ATOM 1271 O O . PHE A 1 170 ? -7.141 -11.072 20.426 1.00 75.62 170 PHE A O 1
ATOM 1278 N N . ALA A 1 171 ? -5.160 -10.712 19.405 1.00 72.81 171 ALA A N 1
ATOM 1279 C CA . ALA A 1 171 ? -4.547 -11.934 19.889 1.00 72.81 171 ALA A CA 1
ATOM 1280 C C . ALA A 1 171 ? -4.320 -11.768 21.392 1.00 72.81 171 ALA A C 1
ATOM 1282 O O . ALA A 1 171 ? -3.657 -10.838 21.842 1.00 72.81 171 ALA A O 1
ATOM 1283 N N . THR A 1 172 ? -4.915 -12.648 22.191 1.00 56.91 172 THR A N 1
ATOM 1284 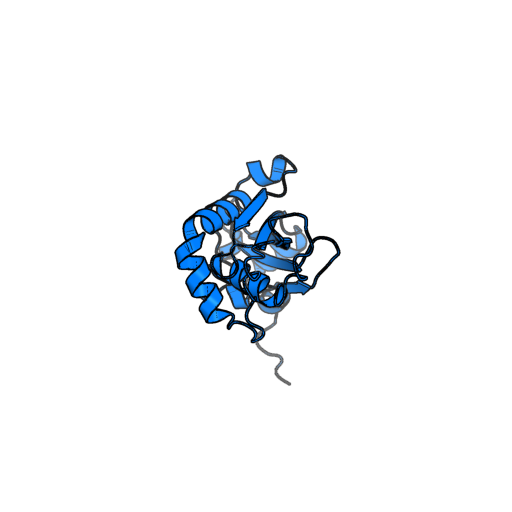C CA . THR A 1 172 ? -4.669 -12.663 23.631 1.00 56.91 172 THR A CA 1
ATOM 1285 C C . THR A 1 172 ? -3.205 -13.055 23.858 1.00 56.91 172 THR A C 1
ATOM 1287 O O . THR A 1 172 ? -2.815 -14.136 23.407 1.00 56.91 172 THR A O 1
ATOM 1290 N N . PRO A 1 173 ? -2.382 -12.248 24.552 1.00 51.22 173 PRO A N 1
ATOM 1291 C CA . PRO A 1 173 ? -1.083 -12.721 24.996 1.00 51.22 173 PRO A CA 1
ATOM 1292 C C . PRO A 1 173 ? -1.351 -13.788 26.061 1.00 51.22 173 PRO A C 1
ATOM 1294 O O . PRO A 1 173 ? -1.832 -13.466 27.143 1.00 51.22 173 PRO A O 1
ATOM 1297 N N . GLY A 1 174 ? -1.120 -15.064 25.741 1.00 48.28 174 GLY A N 1
ATOM 1298 C CA . GLY A 1 174 ? -1.239 -16.151 26.722 1.00 48.28 174 GLY A CA 1
ATOM 1299 C C . GLY A 1 174 ? -2.235 -17.266 26.403 1.00 48.28 174 GLY A C 1
ATOM 1300 O O . GLY A 1 174 ? -2.987 -17.690 27.275 1.00 48.28 174 GLY A O 1
ATOM 1301 N N . ARG A 1 175 ? -2.195 -17.825 25.191 1.00 40.66 175 ARG A N 1
ATOM 1302 C CA . ARG A 1 175 ? -2.525 -19.250 25.023 1.00 40.66 175 ARG A CA 1
ATOM 1303 C C . ARG A 1 175 ? -1.474 -19.936 24.157 1.00 40.66 175 ARG A C 1
ATOM 1305 O O . ARG A 1 175 ? -1.770 -20.470 23.096 1.00 40.66 175 ARG A O 1
ATOM 1312 N N . ALA A 1 176 ? -0.229 -19.866 24.627 1.00 34.44 176 ALA A N 1
ATOM 1313 C CA . ALA A 1 176 ? 0.698 -20.961 24.398 1.00 34.44 176 ALA A CA 1
ATOM 1314 C C . ALA A 1 176 ? 0.115 -22.163 25.158 1.00 34.44 176 ALA A C 1
ATOM 1316 O O . ALA A 1 176 ? -0.070 -22.084 26.374 1.00 34.44 176 ALA A O 1
ATOM 1317 N N . ALA A 1 177 ? -0.311 -23.178 24.412 1.00 36.91 177 ALA A N 1
ATOM 1318 C CA . ALA A 1 177 ? -0.513 -24.518 24.945 1.00 36.91 177 ALA A CA 1
ATOM 1319 C C . ALA A 1 177 ? 0.834 -25.243 24.933 1.00 36.91 177 ALA A C 1
ATOM 1321 O O . ALA A 1 177 ? 1.617 -24.966 23.993 1.00 36.91 177 ALA A O 1
#

Organism: NCBI:txid1437874

Sequence (177 aa):
MSNERPLPRIPRTPPDVADLTSRYREELGHDLALAHTLLRHPAGRRAGLAGRHDLVLPDAPELVARLRTRAAPLPRALLGRLARHEPALAAVDGAPVLAHELGVTIRPRRLGPSPAPVHAGIRSAALVAAMLPPGAAELVHDRGADARGRVFSWLATREGTVLPSPAALFATPGRAA

Secondary structure (DSSP, 8-state):
----PPPP---SSPPPHHHHHHHHHHHHHHHHHHHHHHHH-HHHHHS---EEEEEEETTEEEEEEEEEEEEEEPPHHHHHHHHHH-HHHHSSSS--EEEEEEEEEEEESSSSSPPP-TTHHHHHHHHHHHHSPTTGGGG-EEEEEETTEEEEEEEEETT--EE--HHHHT--S----

Radius of gyration: 18.88 Å; chains: 1; bounding box: 37×39×70 Å

pLDDT: mean 78.17, std 15.03, range [34.44, 96.5]

Foldseek 3Di:
DDPPDPDPDQDPDQDDLVVQLVVCLVPVVVVLLVLVVLLLDPVNAPVPQQPWRWDQRPSHNQKIKTKGKHKAQDDPVLLVVLCVLPVVQVVDPDRFKIKMKIFIDMDGPDPDPDPDPPNLVSNVLSSVSNSADPPLSVQKDWPQADPRHTMIIFMATSVGHTDHDSCVSPPDPDPPD